Protein AF-A0A4C1VD56-F1 (afdb_monomer_lite)

Radius of gyration: 30.37 Å; chains: 1; bounding box: 31×78×82 Å

Secondary structure (DSSP, 8-state):
--------------PPPPPP---GGGSPPTT-----------------------SSSTTHHHHHHHHHHHHHHHT-HHHHHHHHHHHH--SHHHHHHHHHHTHHHHHHHHHHHHHTTTT-

Foldseek 3Di:
DDDDDPPDPPPPPDDDDPPDDDDCPPPPDPPDDPDDDDDDDDDDDDDDDDDDDDDDCVPVVVVVVLVVVLVCLCPDPVVVVLVVQVVPDPDPVSNVVSCVVCVVSVVVNVVSVVVVVVVD

Structure (mmCIF, N/CA/C/O backbone):
data_AF-A0A4C1VD56-F1
#
_entry.id   AF-A0A4C1VD56-F1
#
loop_
_atom_site.group_PDB
_atom_site.id
_atom_site.type_symbol
_atom_site.label_atom_id
_atom_site.label_alt_id
_atom_site.label_comp_id
_atom_site.label_asym_id
_atom_site.label_entity_id
_atom_site.label_seq_id
_atom_site.pdbx_PDB_ins_code
_atom_site.Cartn_x
_atom_site.Cartn_y
_atom_site.Cartn_z
_atom_site.occupancy
_atom_site.B_iso_or_equiv
_atom_site.auth_seq_id
_atom_site.auth_comp_id
_atom_site.auth_asym_id
_atom_site.auth_atom_id
_atom_site.pdbx_PDB_model_num
ATOM 1 N N . MET A 1 1 ? 9.511 70.070 -34.481 1.00 48.09 1 MET A N 1
ATOM 2 C CA . MET A 1 1 ? 8.346 69.185 -34.656 1.00 48.09 1 MET A CA 1
ATOM 3 C C . MET A 1 1 ? 8.121 68.501 -33.334 1.00 48.09 1 MET A C 1
ATOM 5 O O . MET A 1 1 ? 8.948 67.715 -32.886 1.00 48.09 1 MET A O 1
ATOM 9 N N . ASP A 1 2 ? 7.087 68.995 -32.683 1.00 46.94 2 ASP A N 1
ATOM 10 C CA . ASP A 1 2 ? 6.738 68.829 -31.288 1.00 46.94 2 ASP A CA 1
ATOM 11 C C . ASP A 1 2 ? 6.161 67.444 -30.988 1.00 46.94 2 ASP A C 1
ATOM 13 O O . ASP A 1 2 ? 5.795 66.680 -31.881 1.00 46.94 2 ASP A O 1
ATOM 17 N N . LYS A 1 3 ? 6.200 67.109 -29.701 1.00 59.31 3 LYS A N 1
ATOM 18 C CA . LYS A 1 3 ? 5.913 65.796 -29.131 1.00 59.31 3 LYS A CA 1
ATOM 19 C C . LYS A 1 3 ? 4.433 65.456 -29.190 1.00 59.31 3 LYS A C 1
ATOM 21 O O . LYS A 1 3 ? 3.654 66.310 -28.816 1.00 59.31 3 LYS A O 1
ATOM 26 N N . ASP A 1 4 ? 4.115 64.181 -29.420 1.00 49.41 4 ASP A N 1
ATOM 27 C CA . ASP A 1 4 ? 2.939 63.523 -28.835 1.00 49.41 4 ASP A CA 1
ATOM 28 C C . ASP A 1 4 ? 3.169 62.003 -28.734 1.00 49.41 4 ASP A C 1
ATOM 30 O O . ASP A 1 4 ? 3.025 61.241 -29.688 1.00 49.41 4 ASP A O 1
ATOM 34 N N . MET A 1 5 ? 3.586 61.564 -27.544 1.00 71.88 5 MET A N 1
ATOM 35 C CA . MET A 1 5 ? 3.537 60.168 -27.105 1.00 71.88 5 MET A CA 1
ATOM 36 C C . MET A 1 5 ? 2.145 59.917 -26.516 1.00 71.88 5 MET A C 1
ATOM 38 O O . MET A 1 5 ? 1.820 60.562 -25.515 1.00 71.88 5 MET A O 1
ATOM 42 N N . PRO A 1 6 ? 1.336 58.967 -27.014 1.00 57.50 6 PRO A N 1
ATOM 43 C CA . PRO A 1 6 ? 0.183 58.520 -26.254 1.00 57.50 6 PRO A CA 1
ATOM 44 C C . PRO A 1 6 ? 0.663 57.606 -25.122 1.00 57.50 6 PRO A C 1
ATOM 46 O O . PRO A 1 6 ? 0.867 56.403 -25.282 1.00 57.50 6 PRO A O 1
ATOM 49 N N . SER A 1 7 ? 0.844 58.208 -23.949 1.00 54.25 7 SER A N 1
ATOM 50 C CA . SER A 1 7 ? 0.854 57.494 -22.678 1.00 54.25 7 SER A CA 1
ATOM 51 C C . SER A 1 7 ? -0.555 56.942 -22.447 1.00 54.25 7 SER A C 1
ATOM 53 O O . SER A 1 7 ? -1.476 57.700 -22.153 1.00 54.25 7 SER A O 1
ATOM 55 N N . SER A 1 8 ? -0.750 55.632 -22.612 1.00 49.06 8 SER A N 1
ATOM 56 C CA . SER A 1 8 ? -1.960 54.961 -22.133 1.00 49.06 8 SER A CA 1
ATOM 57 C C . SER A 1 8 ? -1.589 54.075 -20.953 1.00 49.06 8 SER A C 1
ATOM 59 O O . SER A 1 8 ? -1.121 52.944 -21.088 1.00 49.06 8 SER A O 1
ATOM 61 N N . ALA A 1 9 ? -1.756 54.660 -19.770 1.00 50.81 9 ALA A N 1
ATOM 62 C CA . ALA A 1 9 ? -1.734 53.976 -18.497 1.00 50.81 9 ALA A CA 1
ATOM 63 C C . ALA A 1 9 ? -2.920 53.001 -18.436 1.00 50.81 9 ALA A C 1
ATOM 65 O O . ALA A 1 9 ? -4.030 53.367 -18.060 1.00 50.81 9 ALA A O 1
ATOM 66 N N . GLY A 1 10 ? -2.680 51.741 -18.799 1.00 42.25 10 GLY A N 1
ATOM 67 C CA . GLY A 1 10 ? -3.583 50.627 -18.516 1.00 42.25 10 GLY A CA 1
ATOM 68 C C . GLY A 1 10 ? -3.543 50.279 -17.030 1.00 42.25 10 GLY A C 1
ATOM 69 O O . GLY A 1 10 ? -2.991 49.250 -16.638 1.00 42.25 10 GLY A O 1
ATOM 70 N N . GLY A 1 11 ? -4.076 51.170 -16.195 1.00 46.81 11 GLY A N 1
ATOM 71 C CA . GLY A 1 11 ? -4.331 50.913 -14.785 1.00 46.81 11 GLY A CA 1
ATOM 72 C C . GLY A 1 11 ? -5.370 49.807 -14.667 1.00 46.81 11 GLY A C 1
ATOM 73 O O . GLY A 1 11 ? -6.566 50.058 -14.727 1.00 46.81 11 GLY A O 1
ATOM 74 N N . LYS A 1 12 ? -4.911 48.563 -14.532 1.00 54.53 12 LYS A N 1
ATOM 75 C CA . LYS A 1 12 ? -5.754 47.455 -14.086 1.00 54.53 12 LYS A CA 1
ATOM 76 C C . LYS A 1 12 ? -6.198 47.759 -12.662 1.00 54.53 12 LYS A C 1
ATOM 78 O O . LYS A 1 12 ? -5.442 47.598 -11.706 1.00 54.53 12 LYS A O 1
ATOM 83 N N . GLU A 1 13 ? -7.411 48.271 -12.562 1.00 56.97 13 GLU A N 1
ATOM 84 C CA . GLU A 1 13 ? -8.128 48.476 -11.320 1.00 56.97 13 GLU A CA 1
ATOM 85 C C . GLU A 1 13 ? -8.364 47.092 -10.704 1.00 56.97 13 GLU A C 1
ATOM 87 O O . GLU A 1 13 ? -9.231 46.322 -11.118 1.00 56.97 13 GLU A O 1
ATOM 92 N N . TYR A 1 14 ? -7.491 46.702 -9.778 1.00 58.44 14 TYR A N 1
ATOM 93 C CA . TYR A 1 14 ? -7.693 45.493 -8.999 1.00 58.44 14 TYR A CA 1
ATOM 94 C C . TYR A 1 14 ? -8.798 45.789 -7.989 1.00 58.44 14 TYR A C 1
ATOM 96 O O . TYR A 1 14 ? -8.579 46.512 -7.017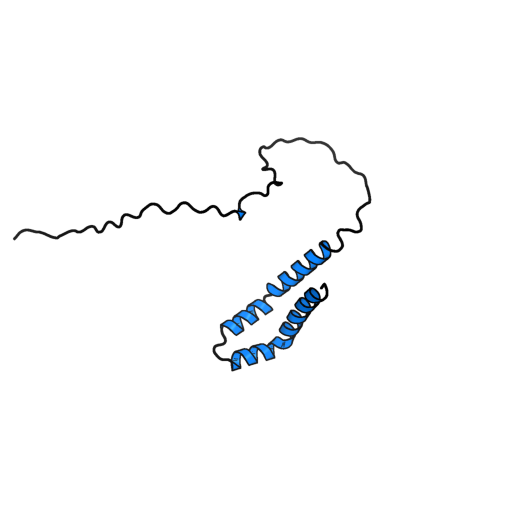 1.00 58.44 14 TYR A O 1
ATOM 104 N N . GLY A 1 15 ? -9.990 45.244 -8.226 1.00 67.31 15 GLY A N 1
ATOM 105 C CA . GLY A 1 15 ? -11.042 45.229 -7.215 1.00 67.31 15 GLY A CA 1
ATOM 106 C C . GLY A 1 15 ? -10.559 44.532 -5.932 1.00 67.31 15 GLY A C 1
ATOM 107 O O . GLY A 1 15 ? -9.668 43.675 -5.995 1.00 67.31 15 GLY A O 1
ATOM 108 N N . PRO A 1 16 ? -11.112 44.886 -4.758 1.00 71.56 16 PRO A N 1
ATOM 109 C CA . PRO A 1 16 ? -10.728 44.263 -3.500 1.00 71.56 16 PRO A CA 1
ATOM 110 C C . PRO A 1 16 ? -10.925 42.746 -3.568 1.00 71.56 16 PRO A C 1
ATOM 112 O O . PRO A 1 16 ? -11.900 42.249 -4.135 1.00 71.56 16 PRO A O 1
ATOM 115 N N . ALA A 1 17 ? -9.977 42.010 -2.983 1.00 64.69 17 ALA A N 1
ATOM 116 C CA . ALA A 1 17 ? -10.056 40.560 -2.894 1.00 64.69 17 ALA A CA 1
ATOM 117 C C . ALA A 1 17 ? -11.379 40.144 -2.219 1.00 64.69 17 ALA A C 1
ATOM 119 O O . ALA A 1 17 ? -11.768 40.770 -1.227 1.00 64.69 17 ALA A O 1
ATOM 120 N N . PRO A 1 18 ? -12.056 39.089 -2.710 1.00 69.56 18 PRO A N 1
ATOM 121 C CA . PRO A 1 18 ? -13.245 38.566 -2.056 1.00 69.56 18 PRO A CA 1
ATOM 122 C C . PRO A 1 18 ? -12.959 38.271 -0.577 1.00 69.56 18 PRO A C 1
ATOM 124 O O . PRO A 1 18 ? -11.866 37.782 -0.255 1.00 69.56 18 PRO A O 1
ATOM 127 N N . PRO A 1 19 ? -13.910 38.544 0.333 1.00 69.44 19 PRO A N 1
ATOM 128 C CA . PRO A 1 19 ? -13.744 38.204 1.735 1.00 69.44 19 PRO A CA 1
ATOM 129 C C . PRO A 1 19 ? -13.444 36.711 1.873 1.00 69.44 19 PRO A C 1
ATOM 131 O O . PRO A 1 19 ? -14.057 35.864 1.218 1.00 69.44 19 PRO A O 1
ATOM 134 N N . ARG A 1 20 ? -12.457 36.394 2.715 1.00 65.50 20 ARG A N 1
ATOM 135 C CA . ARG A 1 20 ? -12.072 35.011 2.997 1.00 65.50 20 ARG A CA 1
ATOM 136 C C . ARG A 1 20 ? -13.299 34.280 3.533 1.00 65.50 20 ARG A C 1
ATOM 138 O O . ARG A 1 20 ? -13.850 34.680 4.554 1.00 65.50 20 ARG A O 1
ATOM 145 N N . VAL A 1 21 ? -13.707 33.205 2.862 1.00 65.56 21 VAL A N 1
ATOM 146 C CA . VAL A 1 21 ? -14.676 32.263 3.426 1.00 65.56 21 VAL A CA 1
ATOM 147 C C . VAL A 1 21 ? -14.017 31.637 4.648 1.00 65.56 21 VAL A C 1
ATOM 149 O O . VAL A 1 21 ? -13.062 30.867 4.531 1.00 65.56 21 VAL A O 1
ATOM 152 N N . GLU A 1 22 ? -14.492 32.019 5.829 1.00 66.19 22 GLU A N 1
ATOM 153 C CA . GLU A 1 22 ? -14.106 31.378 7.076 1.00 66.19 22 GLU A CA 1
ATOM 154 C C . GLU A 1 22 ? -14.570 29.926 7.018 1.00 66.19 22 GLU A C 1
ATOM 156 O O . GLU A 1 22 ? -15.763 29.626 6.923 1.00 66.19 22 GLU A O 1
ATOM 161 N N . ASN A 1 23 ? -13.607 29.010 7.011 1.00 69.81 23 ASN A N 1
ATOM 162 C CA . ASN A 1 23 ? -13.922 27.598 7.005 1.00 69.81 23 ASN A CA 1
ATOM 163 C C . ASN A 1 23 ? -14.568 27.238 8.355 1.00 69.81 23 ASN A C 1
ATOM 165 O O . ASN A 1 23 ? -14.269 27.802 9.404 1.00 69.81 23 ASN A O 1
ATOM 169 N N . SER A 1 24 ? -15.510 26.306 8.353 1.00 67.31 24 SER A N 1
ATOM 170 C CA . SER A 1 24 ? -16.231 25.931 9.571 1.00 67.31 24 SER A CA 1
ATOM 171 C C . SER A 1 24 ? -15.375 25.152 10.577 1.00 67.31 24 SER A C 1
ATOM 173 O O . SER A 1 24 ? -15.849 24.899 11.681 1.00 67.31 24 SER A O 1
ATOM 175 N N . TRP A 1 25 ? -14.132 24.787 10.234 1.00 67.56 25 TRP A N 1
ATOM 176 C CA . TRP A 1 25 ? -13.247 23.992 11.092 1.00 67.56 25 TRP A CA 1
ATOM 177 C C . TRP A 1 25 ? -12.632 24.797 12.236 1.00 67.56 25 TRP A C 1
ATOM 179 O O . TRP A 1 25 ? -12.272 24.219 13.255 1.00 67.56 25 TRP A O 1
ATOM 189 N N . ASN A 1 26 ? -12.544 26.123 12.108 1.00 70.44 26 ASN A N 1
ATOM 190 C CA . ASN A 1 26 ? -12.094 26.998 13.194 1.00 70.44 26 ASN A CA 1
ATOM 191 C C . ASN A 1 26 ? -13.209 27.395 14.177 1.00 70.44 26 ASN A C 1
ATOM 193 O O . ASN A 1 26 ? -12.961 28.185 15.088 1.00 70.44 26 ASN A O 1
ATOM 197 N N . LYS A 1 27 ? -14.427 26.856 14.033 1.00 76.25 27 LYS A N 1
ATOM 198 C CA . LYS A 1 27 ? -15.498 27.067 15.012 1.00 76.25 27 LYS A CA 1
ATOM 199 C C . LYS A 1 27 ? -15.312 26.084 16.173 1.00 76.25 27 LYS A C 1
ATOM 201 O O . LYS A 1 27 ? -15.330 24.875 15.934 1.00 76.25 27 LYS A O 1
ATOM 206 N N . PRO A 1 28 ? -15.134 26.557 17.421 1.00 71.38 28 PRO A N 1
ATOM 207 C CA . PRO A 1 28 ? -15.112 25.657 18.563 1.00 71.38 28 PRO A CA 1
ATOM 208 C C . PRO A 1 28 ? -16.451 24.922 18.640 1.00 71.38 28 PRO A C 1
ATOM 210 O O . PRO A 1 28 ? -17.513 25.501 18.402 1.00 71.38 28 PRO A O 1
ATOM 213 N N . LEU A 1 29 ? -16.389 23.625 18.939 1.00 78.50 29 LEU A N 1
ATOM 214 C CA . LEU A 1 29 ? -17.581 22.797 19.083 1.00 78.50 29 LEU A CA 1
ATOM 215 C C . LEU A 1 29 ? -18.497 23.388 20.171 1.00 78.50 29 LEU A C 1
ATOM 217 O O . LEU A 1 29 ? -17.985 23.968 21.129 1.00 78.50 29 LEU A O 1
ATOM 221 N N . PRO A 1 30 ? -19.829 23.215 20.090 1.00 68.12 30 PRO A N 1
ATOM 222 C CA . PRO A 1 30 ? -20.783 23.867 20.999 1.00 68.12 30 PRO A CA 1
ATOM 223 C C . PRO A 1 30 ? -20.549 23.568 22.488 1.00 68.12 30 PRO A C 1
ATOM 225 O O . PRO A 1 30 ? -20.941 24.341 23.357 1.00 68.12 30 PRO A O 1
ATOM 228 N N . TRP A 1 31 ? -19.902 22.441 22.792 1.00 65.19 31 TRP A N 1
ATOM 229 C CA . TRP A 1 31 ? -19.544 22.017 24.147 1.00 65.19 31 TRP A CA 1
ATOM 230 C C . TRP A 1 31 ? -18.180 22.536 24.629 1.00 65.19 31 TRP A C 1
ATOM 232 O O . TRP A 1 31 ? -17.840 22.380 25.803 1.00 65.19 31 TRP A O 1
ATOM 242 N N . VAL A 1 32 ? -17.391 23.170 23.760 1.00 64.50 32 VAL A N 1
ATOM 243 C CA . VAL A 1 32 ? -16.132 23.826 24.121 1.00 64.50 32 VAL A CA 1
ATOM 244 C C . VAL A 1 32 ? -16.471 25.230 24.604 1.00 64.50 32 VAL A C 1
ATOM 246 O O . VAL A 1 32 ? -16.613 26.157 23.811 1.00 64.50 32 VAL A O 1
ATOM 249 N N . ARG A 1 33 ? -16.612 25.403 25.924 1.00 63.91 33 ARG A N 1
ATOM 250 C CA . ARG A 1 33 ? -16.725 26.746 26.509 1.00 63.91 33 ARG A CA 1
ATOM 251 C C . ARG A 1 33 ? -15.440 27.528 26.210 1.00 63.91 33 ARG A C 1
ATOM 253 O O . ARG A 1 33 ? -14.371 27.086 26.643 1.00 63.91 33 ARG A O 1
ATOM 260 N N . PRO A 1 34 ? -15.508 28.689 25.539 1.00 59.66 34 PRO A N 1
ATOM 261 C CA . PRO A 1 34 ? -14.355 29.567 25.420 1.00 59.66 34 PRO A CA 1
ATOM 262 C C . PRO A 1 34 ? -13.957 30.035 26.823 1.00 59.66 34 PRO A C 1
ATOM 264 O O . PRO A 1 34 ? -14.751 30.664 27.526 1.00 59.66 34 PRO A O 1
ATOM 267 N N . ARG A 1 35 ? -12.742 29.697 27.270 1.00 50.59 35 ARG A N 1
ATOM 268 C CA . ARG A 1 35 ? -12.218 30.214 28.538 1.00 50.59 35 ARG A CA 1
ATOM 269 C C . ARG A 1 35 ? -11.883 31.692 28.375 1.00 50.59 35 ARG A C 1
ATOM 271 O O . ARG A 1 35 ? -10.808 32.043 27.901 1.00 50.59 35 ARG A O 1
ATOM 278 N N . HIS A 1 36 ? -12.796 32.547 28.814 1.00 52.56 36 HIS A N 1
ATOM 279 C CA . HIS A 1 36 ? -12.467 33.914 29.188 1.00 52.56 36 HIS A CA 1
ATOM 280 C C . HIS A 1 36 ? -11.969 33.929 30.637 1.00 52.56 36 HIS A C 1
ATOM 282 O O . HIS A 1 36 ? -12.601 33.342 31.507 1.00 52.56 36 HIS A O 1
ATOM 288 N N . GLY A 1 37 ? -10.863 34.631 30.886 1.00 39.34 37 GLY A N 1
ATOM 289 C CA . GLY A 1 37 ? -10.573 35.198 32.205 1.00 39.34 37 GLY A CA 1
ATOM 290 C C . GLY A 1 37 ? -9.878 34.286 33.220 1.00 39.34 37 GLY A C 1
ATOM 291 O O . GLY A 1 37 ? -10.488 33.476 33.900 1.00 39.34 37 GLY A O 1
ATOM 292 N N . LYS A 1 38 ? -8.569 34.495 33.333 1.00 49.00 38 LYS A N 1
ATOM 293 C CA . LYS A 1 38 ? -7.712 34.402 34.527 1.00 49.00 38 LYS A CA 1
ATO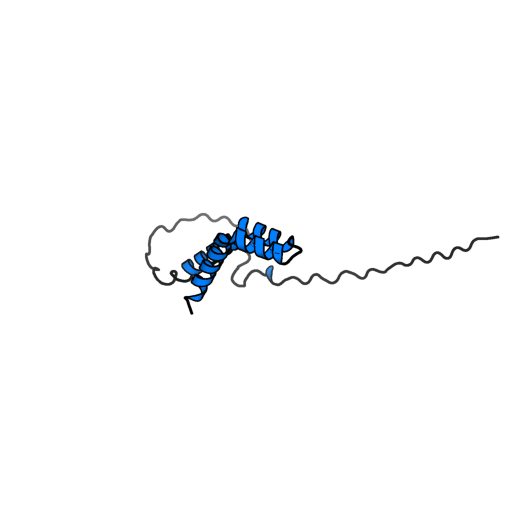M 294 C C . LYS A 1 38 ? -8.447 34.632 35.862 1.00 49.00 38 LYS A C 1
ATOM 296 O O . LYS A 1 38 ? -8.892 35.746 36.089 1.00 49.00 38 LYS A O 1
ATOM 301 N N . GLU A 1 39 ? -8.428 33.632 36.751 1.00 39.41 39 GLU A N 1
ATOM 302 C CA . GLU A 1 39 ? -8.536 33.794 38.211 1.00 39.41 39 GLU A CA 1
ATOM 303 C C . GLU A 1 39 ? -7.971 32.563 38.955 1.00 39.41 39 GLU A C 1
ATOM 305 O O . GLU A 1 39 ? -8.313 31.412 38.682 1.00 39.41 39 GLU A O 1
ATOM 310 N N . THR A 1 40 ? -7.040 32.830 39.869 1.00 42.97 40 THR A N 1
ATOM 311 C CA . THR A 1 40 ? -6.401 31.910 40.819 1.00 42.97 40 THR A CA 1
ATOM 312 C C . THR A 1 40 ? -7.352 31.565 41.965 1.00 42.97 40 THR A C 1
ATOM 314 O O . THR A 1 40 ? -7.680 32.445 42.755 1.00 42.97 40 THR A O 1
ATOM 317 N N . VAL A 1 41 ? -7.714 30.286 42.126 1.00 39.66 41 VAL A N 1
ATOM 318 C CA . VAL A 1 41 ? -8.305 29.748 43.365 1.00 39.66 41 VAL A CA 1
ATOM 319 C C . VAL A 1 41 ? -7.666 28.400 43.696 1.00 39.66 41 VAL A C 1
ATOM 321 O O . VAL A 1 41 ? -7.865 27.397 43.013 1.00 39.66 41 VAL A O 1
ATOM 324 N N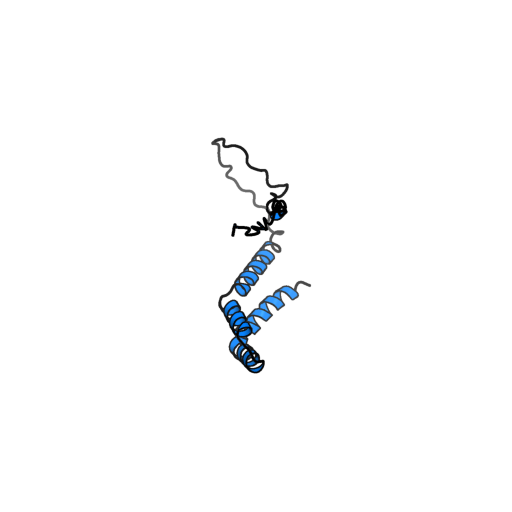 . THR A 1 42 ? -6.893 28.395 44.777 1.00 47.00 42 THR A N 1
ATOM 325 C CA . THR A 1 42 ? -6.448 27.208 45.509 1.00 47.00 42 THR A CA 1
ATOM 326 C C . THR A 1 42 ? -7.636 26.605 46.260 1.00 47.00 42 THR A C 1
ATOM 328 O O . THR A 1 42 ? -8.197 27.294 47.109 1.00 47.00 42 THR A O 1
ATOM 331 N N . LYS A 1 43 ? -7.978 25.329 46.017 1.00 45.03 43 LYS A N 1
ATOM 332 C CA . LYS A 1 43 ? -8.418 24.385 47.067 1.00 45.03 43 LYS A CA 1
ATOM 333 C C . LYS A 1 43 ? -8.602 22.946 46.555 1.00 45.03 43 LYS A C 1
ATOM 335 O O . LYS A 1 43 ? -9.486 22.675 45.756 1.00 45.03 43 LYS A O 1
ATOM 340 N N . GLU A 1 44 ? -7.776 22.072 47.133 1.00 40.16 44 GLU A N 1
ATOM 341 C CA . GLU A 1 44 ? -8.075 20.715 47.626 1.00 40.16 44 GLU A CA 1
ATOM 342 C C . GLU A 1 44 ? -8.477 19.613 46.624 1.00 40.16 44 GLU A C 1
ATOM 344 O O . GLU A 1 44 ? -9.463 19.674 45.898 1.00 40.16 44 GLU A O 1
ATOM 349 N N . SER A 1 45 ? -7.693 18.534 46.667 1.00 45.19 45 SER A N 1
ATOM 350 C CA . SER A 1 45 ? -7.879 17.281 45.935 1.00 45.19 45 SER A CA 1
ATOM 351 C C . SER A 1 45 ? -8.944 16.397 46.595 1.00 45.19 45 SER A C 1
ATOM 353 O O . SER A 1 45 ? -8.814 16.090 47.780 1.00 45.19 45 SER A O 1
ATOM 355 N N . PRO A 1 46 ? -9.923 15.858 45.849 1.00 43.12 46 PRO A N 1
ATOM 356 C CA . PRO A 1 46 ? -10.688 14.713 46.329 1.00 43.12 46 PRO A CA 1
ATOM 357 C C . PRO A 1 46 ? -9.965 13.398 45.997 1.00 43.12 46 PRO A C 1
ATOM 359 O O . PRO A 1 46 ? -10.083 12.850 44.902 1.00 43.12 46 PRO A O 1
ATOM 362 N N . LYS A 1 47 ? -9.229 12.847 46.971 1.00 45.41 47 LYS A N 1
ATOM 363 C CA . LYS A 1 47 ? -8.913 11.410 47.003 1.00 45.41 47 LYS A CA 1
ATOM 364 C C . LYS A 1 47 ? -10.108 10.665 47.595 1.00 45.41 47 LYS A C 1
ATOM 366 O O . LYS A 1 47 ? -10.341 10.787 48.798 1.00 45.41 47 LYS A O 1
ATOM 371 N N . LYS A 1 48 ? -10.785 9.847 46.783 1.00 46.12 48 LYS A N 1
ATOM 372 C CA . LYS A 1 48 ? -11.041 8.411 47.035 1.00 46.12 48 LYS A CA 1
ATOM 373 C C . LYS A 1 48 ? -12.074 7.835 46.057 1.00 46.12 48 LYS A C 1
ATOM 375 O O . LYS A 1 48 ? -13.228 8.237 46.042 1.00 46.12 48 LYS A O 1
ATOM 380 N N . SER A 1 49 ? -11.569 6.884 45.270 1.00 52.53 49 SER A N 1
ATOM 381 C CA . SER A 1 49 ? -12.183 5.627 44.827 1.00 52.53 49 SER A CA 1
ATOM 382 C C . SER A 1 49 ? -13.698 5.571 44.628 1.00 52.53 49 SER A C 1
ATOM 384 O O . SER A 1 49 ? -14.457 5.504 45.591 1.00 52.53 49 SER A O 1
ATOM 386 N N . LEU A 1 50 ? -14.090 5.347 43.377 1.00 45.69 50 LEU A N 1
ATOM 387 C CA . LEU A 1 50 ? -15.194 4.459 43.035 1.00 45.69 50 LEU A CA 1
ATOM 388 C C . LEU A 1 50 ? -14.789 3.714 41.759 1.00 45.69 50 LEU A C 1
ATOM 390 O O . LEU A 1 50 ? -14.766 4.282 40.669 1.00 45.69 50 LEU A O 1
ATOM 394 N N . HIS A 1 51 ? -14.414 2.441 41.926 1.00 53.25 51 HIS A N 1
ATOM 395 C CA . HIS A 1 51 ? -14.588 1.440 40.876 1.00 53.25 51 HIS A CA 1
ATOM 396 C C . HIS A 1 51 ? -15.994 1.615 40.307 1.00 53.25 51 HIS A C 1
ATOM 398 O O . HIS A 1 51 ? -16.914 1.773 41.105 1.00 53.25 51 HIS A O 1
ATOM 404 N N . ASN A 1 52 ? -16.115 1.645 38.976 1.00 49.97 52 ASN A N 1
ATOM 405 C CA . ASN A 1 52 ? -17.259 1.207 38.163 1.00 49.97 52 ASN A CA 1
ATOM 406 C C . ASN A 1 52 ? -17.185 1.887 36.789 1.00 49.97 52 ASN A C 1
ATOM 408 O O . ASN A 1 52 ? -17.812 2.928 36.606 1.00 49.97 52 ASN A O 1
ATOM 412 N N . LYS A 1 53 ? -16.452 1.303 35.827 1.00 45.88 53 LYS A N 1
ATOM 413 C CA . LYS A 1 53 ? -16.910 1.212 34.425 1.00 45.88 53 LYS A CA 1
ATOM 414 C C . LYS A 1 53 ? -16.004 0.307 33.584 1.00 45.88 53 LYS A C 1
ATOM 416 O O . LYS A 1 53 ? -15.428 0.741 32.593 1.00 45.88 53 LYS A O 1
ATOM 421 N N . GLU A 1 54 ? -15.879 -0.958 33.962 1.00 54.75 54 GLU A N 1
ATOM 422 C CA . GLU A 1 54 ? -15.603 -1.955 32.928 1.00 54.75 54 GLU A CA 1
ATOM 423 C C . GLU A 1 54 ? -16.872 -2.130 32.082 1.00 54.75 54 GLU A C 1
ATOM 425 O O . GLU A 1 54 ? -17.985 -2.115 32.608 1.00 54.75 54 GLU A O 1
ATOM 430 N N . SER A 1 55 ? -16.677 -2.305 30.774 1.00 52.00 55 SER A N 1
ATOM 431 C CA . SER A 1 55 ? -17.666 -2.852 29.833 1.00 52.00 55 SER A CA 1
ATOM 432 C C . SER A 1 55 ? -18.619 -1.896 29.092 1.00 52.00 55 SER A C 1
ATOM 434 O O . SER A 1 55 ? -19.776 -2.218 28.854 1.00 52.00 55 SER A O 1
ATOM 436 N N . VAL A 1 56 ? -18.123 -0.737 28.636 1.00 50.12 56 VAL A N 1
ATOM 437 C CA . VAL A 1 56 ? -18.594 -0.138 27.351 1.00 50.12 56 VAL A CA 1
ATOM 438 C C . VAL A 1 56 ? -17.453 0.535 26.560 1.00 50.12 56 VAL A C 1
ATOM 440 O O . VAL A 1 56 ? -17.635 0.986 25.436 1.00 50.12 56 VAL A O 1
ATOM 443 N N . THR A 1 57 ? -16.244 0.613 27.122 1.00 52.94 57 THR A N 1
ATOM 444 C CA . THR A 1 57 ? -15.058 1.170 26.449 1.00 52.94 57 THR A CA 1
ATOM 445 C C . THR A 1 57 ? -14.294 0.140 25.613 1.00 52.94 57 THR A C 1
ATOM 447 O O . THR A 1 57 ? -13.390 0.539 24.889 1.00 52.94 57 THR A O 1
ATOM 450 N N . SER A 1 58 ? -14.675 -1.143 25.687 1.00 60.78 58 SER A N 1
ATOM 451 C CA . SER A 1 58 ? -14.001 -2.282 25.033 1.00 60.78 58 SER A CA 1
ATOM 452 C C . SER A 1 58 ? -14.399 -2.492 23.561 1.00 60.78 58 SER A C 1
ATOM 454 O O . SER A 1 58 ? -14.265 -3.574 23.001 1.00 60.78 58 SER A O 1
ATOM 456 N N . THR A 1 59 ? -14.909 -1.456 22.904 1.00 76.69 59 THR A N 1
ATOM 457 C CA . THR A 1 59 ? -15.028 -1.466 21.436 1.00 76.69 59 THR A CA 1
ATOM 458 C C . THR A 1 59 ? -14.421 -0.198 20.869 1.00 76.69 59 THR A C 1
ATOM 460 O O . THR A 1 59 ? -13.587 -0.248 19.975 1.00 76.69 59 THR A O 1
ATOM 463 N N . LEU A 1 60 ? -14.741 0.954 21.469 1.00 87.19 60 LEU A N 1
ATOM 464 C CA . LEU A 1 60 ? -14.175 2.231 21.046 1.00 87.19 60 LEU A CA 1
ATOM 465 C C . LEU A 1 60 ? -12.654 2.310 21.270 1.00 87.19 60 LEU A C 1
ATOM 467 O O . LEU A 1 60 ? -11.957 2.902 20.452 1.00 87.19 60 LEU A O 1
ATOM 471 N N . GLY A 1 61 ? -12.123 1.753 22.365 1.00 89.50 61 GLY A N 1
ATOM 472 C CA . GLY A 1 61 ? -10.677 1.755 22.620 1.00 89.50 61 GLY A CA 1
ATOM 473 C C . GLY A 1 61 ? -9.906 0.922 21.593 1.00 89.50 61 GLY A C 1
ATOM 474 O O . GLY A 1 61 ? -8.852 1.334 21.107 1.00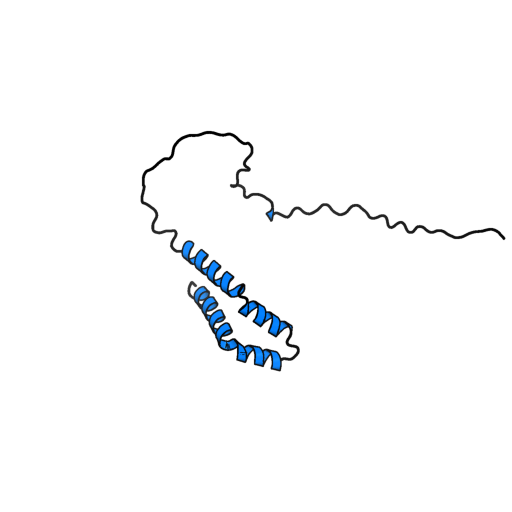 89.50 61 GLY A O 1
ATOM 475 N N . GLU A 1 62 ? -10.473 -0.217 21.221 1.00 87.38 62 GLU A N 1
ATOM 476 C CA . GLU A 1 62 ? -9.987 -1.169 20.231 1.00 87.38 62 GLU A CA 1
ATOM 477 C C . GLU A 1 62 ? -10.065 -0.570 18.827 1.00 87.38 62 GLU A C 1
ATOM 479 O O . GLU A 1 62 ? -9.094 -0.653 18.075 1.00 87.38 62 GLU A O 1
ATOM 484 N N . ASP A 1 63 ? -11.158 0.121 18.502 1.00 91.06 63 ASP A N 1
ATOM 485 C CA . ASP A 1 63 ? -11.317 0.855 17.246 1.00 91.06 63 ASP A CA 1
ATOM 486 C C . ASP A 1 63 ? -10.304 2.001 17.140 1.00 91.06 63 ASP A C 1
ATOM 488 O O . ASP A 1 63 ? -9.642 2.152 16.112 1.00 91.06 63 ASP A O 1
ATOM 492 N N . ILE A 1 64 ? -10.114 2.785 18.209 1.00 92.56 64 ILE A N 1
ATOM 493 C CA . ILE A 1 64 ? -9.105 3.857 18.257 1.00 92.56 64 ILE A CA 1
ATOM 494 C C . ILE A 1 64 ? -7.704 3.275 18.052 1.00 92.56 64 ILE A C 1
ATOM 496 O O . ILE A 1 64 ? -6.924 3.813 17.263 1.00 92.56 64 ILE A O 1
ATOM 500 N N . SER A 1 65 ? -7.387 2.172 18.731 1.00 89.25 65 SER A N 1
ATOM 501 C CA . SER A 1 65 ? -6.112 1.471 18.569 1.00 89.25 65 SER A CA 1
ATOM 502 C C . SER A 1 65 ? -5.930 0.975 17.130 1.00 89.25 65 SER A C 1
ATOM 504 O O . SER A 1 65 ? -4.898 1.233 16.512 1.00 89.25 65 SER A O 1
ATOM 506 N N . THR A 1 66 ? -6.968 0.377 16.543 1.00 88.50 66 THR A N 1
ATOM 507 C CA . THR A 1 66 ? -6.979 -0.116 15.159 1.00 88.50 66 THR A CA 1
ATOM 508 C C . THR A 1 66 ? -6.762 1.014 14.153 1.00 88.50 66 THR A C 1
ATOM 510 O O . THR A 1 66 ? -5.901 0.907 13.278 1.00 88.50 66 THR A O 1
ATOM 513 N N . ILE A 1 67 ? -7.472 2.138 14.303 1.00 90.69 67 ILE A N 1
ATOM 514 C CA . ILE A 1 67 ? -7.290 3.336 13.472 1.00 90.69 67 ILE A CA 1
ATOM 515 C C . ILE A 1 67 ? -5.847 3.840 13.588 1.00 90.69 67 ILE A C 1
ATOM 517 O O . ILE A 1 67 ? -5.208 4.124 12.574 1.00 90.69 67 ILE A O 1
ATOM 521 N N . MET A 1 68 ? -5.302 3.913 14.805 1.00 91.25 68 MET A N 1
ATOM 522 C CA . MET A 1 68 ? -3.919 4.336 15.030 1.00 91.25 68 MET A CA 1
ATOM 523 C C . MET A 1 68 ? -2.910 3.397 14.361 1.00 91.25 68 MET A C 1
ATOM 525 O O . MET A 1 68 ? -1.988 3.885 13.704 1.00 91.25 68 MET A O 1
ATOM 529 N N . SER A 1 69 ? -3.096 2.079 14.464 1.00 88.56 69 SER A N 1
ATOM 530 C CA . SER A 1 69 ? -2.249 1.083 13.800 1.00 88.56 69 SER A CA 1
ATOM 531 C C . SER A 1 69 ? -2.301 1.203 12.274 1.00 88.56 69 SER A C 1
ATOM 533 O O . SER A 1 69 ? -1.249 1.209 11.635 1.00 88.56 69 SER A O 1
ATOM 535 N N . ILE A 1 70 ? -3.485 1.392 11.679 1.00 87.38 70 ILE A N 1
ATOM 536 C CA . ILE A 1 70 ? -3.627 1.614 10.228 1.00 87.38 70 ILE A CA 1
ATOM 537 C C . ILE A 1 70 ? -2.901 2.899 9.811 1.00 87.38 70 ILE A C 1
ATOM 539 O O . ILE A 1 70 ? -2.115 2.897 8.863 1.00 87.38 70 ILE A O 1
ATOM 543 N N . LEU A 1 71 ? -3.111 4.000 10.539 1.00 90.56 71 LEU A N 1
ATOM 544 C CA . LEU A 1 71 ? -2.481 5.284 10.230 1.00 90.56 71 LEU A CA 1
ATOM 545 C C . LEU A 1 71 ? -0.957 5.255 10.370 1.00 90.56 71 LEU A C 1
ATOM 547 O O . LEU A 1 71 ? -0.288 6.042 9.701 1.00 90.56 71 LEU A O 1
ATOM 551 N N . GLN A 1 72 ? -0.400 4.419 11.248 1.00 89.94 72 GLN A N 1
ATOM 552 C CA . GLN A 1 72 ? 1.049 4.228 11.345 1.00 89.94 72 GLN A CA 1
ATOM 553 C C . GLN A 1 72 ? 1.597 3.520 10.106 1.00 89.94 72 GLN A C 1
ATOM 555 O O . GLN A 1 72 ? 2.567 3.995 9.524 1.00 89.94 72 GLN A O 1
ATOM 560 N N . VAL A 1 73 ? 0.946 2.441 9.664 1.00 88.06 73 VAL A N 1
ATOM 561 C CA . VAL A 1 73 ? 1.362 1.691 8.470 1.00 88.06 73 VAL A CA 1
ATOM 562 C C . VAL A 1 73 ? 1.248 2.552 7.208 1.00 88.06 73 VAL A C 1
ATOM 564 O O . VAL A 1 73 ? 2.178 2.597 6.414 1.00 88.06 73 VAL A O 1
ATOM 567 N N . VAL A 1 74 ? 0.156 3.306 7.041 1.00 87.25 74 VAL A N 1
ATOM 568 C CA . VAL A 1 74 ? -0.028 4.203 5.880 1.00 87.25 74 VAL A CA 1
ATOM 569 C C . VAL A 1 74 ? 1.016 5.327 5.844 1.00 87.25 74 VAL A C 1
ATOM 571 O O . VAL A 1 74 ? 1.414 5.765 4.767 1.00 87.25 74 VAL A O 1
ATOM 574 N N . ARG A 1 75 ? 1.468 5.801 7.012 1.00 90.50 75 ARG A N 1
ATOM 575 C CA . ARG A 1 75 ? 2.500 6.844 7.136 1.00 90.50 75 ARG A CA 1
ATOM 576 C C . ARG A 1 75 ? 3.926 6.291 7.168 1.00 90.50 75 ARG A C 1
ATOM 578 O O . ARG A 1 75 ? 4.854 7.079 7.346 1.00 90.50 75 ARG A O 1
ATOM 585 N N . SER A 1 76 ? 4.115 4.980 7.031 1.00 92.75 76 SER A N 1
ATOM 586 C CA . SER A 1 76 ? 5.445 4.385 7.083 1.00 92.75 76 SER A CA 1
ATOM 587 C C . SER A 1 76 ? 6.283 4.831 5.882 1.00 92.75 76 SER A C 1
ATOM 589 O O . SER A 1 76 ? 5.769 5.054 4.777 1.00 92.75 76 SER A O 1
ATOM 591 N N . SER A 1 77 ? 7.589 4.989 6.097 1.00 93.94 77 SER A N 1
ATOM 592 C CA . SER A 1 77 ? 8.509 5.385 5.031 1.00 93.94 77 SER A CA 1
ATOM 593 C C . SER A 1 77 ? 8.543 4.349 3.914 1.00 93.94 77 SER A C 1
ATOM 595 O O . SER A 1 77 ? 8.617 4.729 2.751 1.00 93.94 77 SER A O 1
ATOM 597 N N . GLU A 1 78 ? 8.396 3.057 4.231 1.00 92.88 78 GLU A N 1
ATOM 598 C CA . GLU A 1 78 ? 8.401 2.004 3.214 1.00 92.88 78 GLU A CA 1
ATOM 599 C C . GLU A 1 78 ? 7.220 2.141 2.241 1.00 92.88 78 GLU A C 1
ATOM 601 O O . GLU A 1 78 ? 7.397 1.997 1.030 1.00 92.88 78 GLU A O 1
ATOM 606 N N . VAL A 1 79 ? 6.024 2.483 2.740 1.00 93.44 79 VAL A N 1
ATOM 607 C CA . VAL A 1 79 ? 4.837 2.715 1.898 1.00 93.44 79 VAL A CA 1
ATOM 608 C C . VAL A 1 79 ? 4.993 3.993 1.069 1.00 93.44 79 VAL A C 1
ATOM 610 O O . VAL A 1 79 ? 4.658 4.010 -0.120 1.00 93.44 79 VAL A O 1
ATOM 613 N N . ALA A 1 80 ? 5.545 5.056 1.661 1.00 94.75 80 ALA A N 1
ATOM 614 C CA . ALA A 1 80 ? 5.812 6.306 0.954 1.00 94.75 80 ALA A CA 1
ATOM 615 C C . ALA A 1 80 ? 6.838 6.126 -0.182 1.00 94.75 80 ALA A C 1
ATOM 617 O O . ALA A 1 80 ? 6.622 6.614 -1.300 1.00 94.75 80 ALA A O 1
ATOM 618 N N . ASP A 1 81 ? 7.915 5.384 0.076 1.00 95.38 81 ASP A N 1
ATOM 619 C CA . ASP A 1 81 ? 8.957 5.068 -0.899 1.00 95.38 81 ASP A CA 1
ATOM 620 C C . ASP A 1 81 ? 8.430 4.162 -2.009 1.00 95.38 81 ASP A C 1
ATOM 622 O O . ASP A 1 81 ? 8.700 4.406 -3.189 1.00 95.38 81 ASP A O 1
ATOM 626 N N . LEU A 1 82 ? 7.615 3.161 -1.666 1.00 95.06 82 LEU A N 1
ATOM 627 C CA . LEU A 1 82 ? 6.941 2.314 -2.645 1.00 95.06 82 LEU A CA 1
ATOM 628 C C . LEU A 1 82 ? 6.062 3.154 -3.585 1.00 95.06 82 LEU A C 1
ATOM 630 O O . LEU A 1 82 ? 6.188 3.061 -4.810 1.00 95.06 82 LEU A O 1
ATOM 634 N N . ALA A 1 83 ? 5.236 4.049 -3.037 1.00 95.25 83 ALA A N 1
ATOM 635 C CA . ALA A 1 83 ? 4.418 4.964 -3.831 1.00 95.25 83 ALA A CA 1
ATOM 636 C C . ALA A 1 83 ? 5.271 5.913 -4.694 1.00 95.25 83 ALA A C 1
ATOM 638 O O . ALA A 1 83 ? 4.903 6.245 -5.824 1.00 95.25 83 ALA A O 1
ATOM 639 N N . ALA A 1 84 ? 6.427 6.361 -4.196 1.00 96.94 84 ALA A N 1
ATOM 640 C CA . ALA A 1 84 ? 7.369 7.156 -4.978 1.00 96.94 84 ALA A CA 1
ATOM 641 C C . ALA A 1 84 ? 7.965 6.360 -6.151 1.00 96.94 84 ALA A C 1
ATOM 643 O O . ALA A 1 84 ? 8.049 6.898 -7.257 1.00 96.94 84 ALA A O 1
ATOM 644 N N . LYS A 1 85 ? 8.319 5.083 -5.954 1.00 96.25 85 LYS A N 1
ATOM 645 C CA . LYS A 1 85 ? 8.792 4.190 -7.027 1.00 96.25 85 LYS A CA 1
ATOM 646 C C . LYS A 1 85 ? 7.732 4.029 -8.122 1.00 96.25 85 LYS A C 1
ATOM 648 O O . LYS A 1 85 ? 8.049 4.228 -9.292 1.00 96.25 85 LYS A O 1
ATOM 653 N N . PHE A 1 86 ? 6.466 3.792 -7.763 1.00 96.56 86 PHE A N 1
ATOM 654 C CA . PHE A 1 86 ? 5.369 3.720 -8.744 1.00 96.56 86 PHE A CA 1
ATOM 655 C C . PHE A 1 86 ? 5.146 5.029 -9.503 1.00 96.56 86 PHE A C 1
ATOM 657 O O . PHE A 1 86 ? 4.943 5.001 -10.715 1.00 96.56 86 PHE A O 1
ATOM 664 N N . ARG A 1 87 ? 5.215 6.178 -8.815 1.00 97.25 87 ARG A N 1
ATOM 665 C CA . ARG A 1 87 ? 5.106 7.498 -9.461 1.00 97.25 87 ARG A CA 1
ATOM 666 C C . ARG A 1 87 ? 6.249 7.767 -10.442 1.00 97.25 87 ARG A C 1
ATOM 668 O O . ARG A 1 87 ? 6.031 8.432 -11.448 1.00 97.25 87 ARG A O 1
ATOM 675 N N . LYS A 1 88 ? 7.453 7.256 -10.163 1.00 97.06 88 LYS A N 1
ATOM 676 C CA . LYS A 1 88 ? 8.625 7.379 -11.047 1.00 97.06 88 LYS A CA 1
ATOM 677 C C . LYS A 1 88 ? 8.603 6.390 -12.219 1.00 97.06 88 LYS A C 1
ATOM 679 O O . LYS A 1 88 ? 9.205 6.677 -13.252 1.00 97.06 88 LYS A O 1
ATOM 684 N N . ALA A 1 89 ? 7.929 5.250 -12.075 1.00 97.81 89 ALA A N 1
ATOM 685 C CA . ALA A 1 89 ? 7.884 4.196 -13.083 1.00 97.81 89 ALA A CA 1
ATOM 686 C C . ALA A 1 89 ? 7.125 4.636 -14.347 1.00 97.81 89 ALA A C 1
ATOM 688 O O . ALA A 1 89 ? 5.909 4.870 -14.328 1.00 97.81 89 ALA A O 1
ATOM 689 N N . ARG A 1 90 ? 7.859 4.712 -15.463 1.00 96.25 90 ARG A N 1
ATOM 690 C CA . ARG A 1 90 ? 7.335 5.146 -16.767 1.00 96.25 90 ARG A CA 1
ATOM 691 C C . ARG A 1 90 ? 6.660 4.012 -17.530 1.00 96.25 90 ARG A C 1
ATOM 693 O O . ARG A 1 90 ? 5.700 4.269 -18.251 1.00 96.25 90 ARG A O 1
ATOM 700 N N . HIS A 1 91 ? 7.119 2.774 -17.346 1.00 97.81 91 HIS A N 1
ATOM 701 C CA . HIS A 1 91 ? 6.620 1.617 -18.083 1.00 97.81 91 HIS A CA 1
ATOM 702 C C . HIS A 1 91 ? 5.901 0.614 -17.178 1.00 97.81 91 HIS A C 1
ATOM 704 O O . HIS A 1 91 ? 6.169 0.510 -15.980 1.00 97.81 91 HIS A O 1
ATOM 710 N N . GLY A 1 92 ? 4.984 -0.159 -17.768 1.00 97.06 92 GLY A N 1
ATOM 711 C CA . GLY A 1 92 ? 4.243 -1.202 -17.051 1.00 97.06 92 GLY A CA 1
ATOM 712 C C . GLY A 1 92 ? 5.153 -2.299 -16.493 1.00 97.06 92 GLY A C 1
ATOM 713 O O . GLY A 1 92 ? 4.926 -2.771 -15.384 1.00 97.06 92 GLY A O 1
ATOM 714 N N . VAL A 1 93 ? 6.225 -2.641 -17.213 1.00 97.00 93 VAL A N 1
ATOM 715 C CA . VAL A 1 93 ? 7.209 -3.647 -16.780 1.00 97.00 93 VAL A CA 1
ATOM 716 C C . VAL A 1 93 ? 7.948 -3.201 -15.513 1.00 97.00 93 VAL A C 1
ATOM 718 O O . VAL A 1 93 ? 8.157 -4.012 -14.614 1.00 97.00 93 VAL A O 1
ATOM 721 N N . ASP A 1 94 ? 8.269 -1.909 -15.387 1.00 97.56 94 ASP A N 1
ATOM 722 C CA . ASP A 1 94 ? 8.900 -1.361 -14.178 1.00 97.56 94 ASP A CA 1
ATOM 723 C C . ASP A 1 94 ? 7.952 -1.450 -12.982 1.00 97.56 94 ASP A C 1
ATOM 725 O O . ASP A 1 94 ? 8.347 -1.851 -11.891 1.00 97.56 94 ASP A O 1
ATOM 729 N N . ARG A 1 95 ? 6.670 -1.126 -13.198 1.00 96.94 95 ARG A N 1
ATOM 730 C CA . ARG A 1 95 ? 5.631 -1.253 -12.166 1.00 96.94 95 ARG A CA 1
ATOM 731 C C . ARG A 1 95 ? 5.467 -2.703 -11.728 1.00 96.94 95 ARG A C 1
ATOM 733 O O . ARG A 1 95 ? 5.382 -2.954 -10.533 1.00 96.94 95 ARG A O 1
ATOM 740 N N . LEU A 1 96 ? 5.473 -3.646 -12.670 1.00 97.25 96 LEU A N 1
ATOM 741 C CA . LEU A 1 96 ? 5.393 -5.072 -12.364 1.00 97.25 96 LEU A CA 1
ATOM 742 C C . LEU A 1 96 ? 6.594 -5.530 -11.532 1.00 97.25 96 LEU A C 1
ATOM 744 O O . LEU A 1 96 ? 6.415 -6.210 -10.526 1.00 97.25 96 LEU A O 1
ATOM 748 N N . ARG A 1 97 ? 7.806 -5.105 -11.899 1.00 96.94 97 ARG A N 1
ATOM 749 C CA . ARG A 1 97 ? 9.010 -5.390 -11.114 1.00 96.94 97 ARG A CA 1
ATOM 750 C C . ARG A 1 97 ? 8.901 -4.841 -9.692 1.00 96.94 97 ARG A C 1
ATOM 752 O O . ARG A 1 97 ? 9.162 -5.570 -8.744 1.00 96.94 97 ARG A O 1
ATOM 759 N N . ILE A 1 98 ? 8.449 -3.595 -9.540 1.00 97.31 98 ILE A N 1
ATOM 760 C CA . ILE A 1 98 ? 8.248 -2.971 -8.226 1.00 97.31 98 ILE A CA 1
ATOM 761 C C . ILE A 1 98 ? 7.251 -3.778 -7.377 1.00 97.31 98 ILE A C 1
ATOM 763 O O . ILE A 1 98 ? 7.493 -3.960 -6.187 1.00 97.31 98 ILE A O 1
ATOM 767 N N . ILE A 1 99 ? 6.166 -4.301 -7.960 1.00 95.88 99 ILE A N 1
ATOM 768 C CA . ILE A 1 99 ? 5.218 -5.177 -7.245 1.00 95.88 99 ILE A CA 1
ATOM 769 C C . ILE A 1 99 ? 5.922 -6.444 -6.750 1.00 95.88 99 ILE A C 1
ATOM 771 O O . ILE A 1 99 ? 5.799 -6.799 -5.581 1.00 95.88 99 ILE A O 1
ATOM 775 N N . LEU A 1 100 ? 6.675 -7.110 -7.629 1.00 95.62 100 LEU A N 1
ATOM 776 C CA . LEU A 1 100 ? 7.358 -8.364 -7.307 1.00 95.62 100 LEU A CA 1
ATOM 777 C C . LEU A 1 100 ? 8.422 -8.186 -6.214 1.00 95.62 100 LEU A C 1
ATOM 779 O O . LEU A 1 100 ? 8.522 -9.015 -5.317 1.00 95.62 100 LEU A O 1
ATOM 783 N N . GLU A 1 101 ? 9.173 -7.087 -6.247 1.00 95.19 101 GLU A 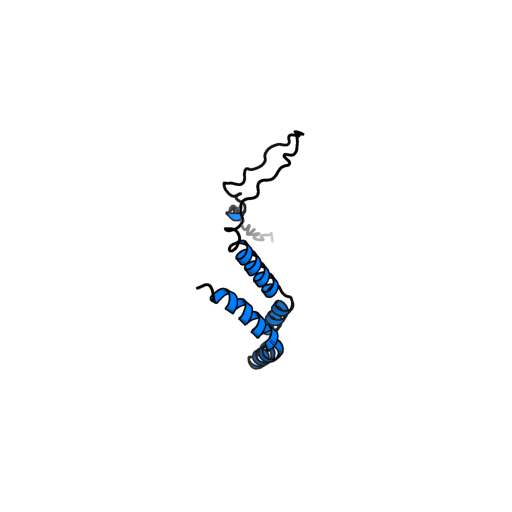N 1
ATOM 784 C CA . GLU A 1 101 ? 10.213 -6.789 -5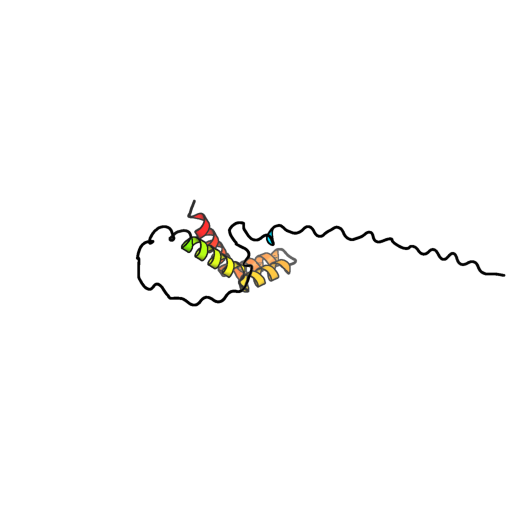.254 1.00 95.19 101 GLU A CA 1
ATOM 785 C C . GLU A 1 101 ? 9.654 -6.406 -3.874 1.00 95.19 101 GLU A C 1
ATOM 787 O O . GLU A 1 101 ? 10.379 -6.471 -2.887 1.00 95.19 101 GLU A O 1
ATOM 792 N N . ASN A 1 102 ? 8.386 -5.989 -3.782 1.00 95.25 102 ASN A N 1
ATOM 793 C CA . ASN A 1 102 ? 7.783 -5.482 -2.541 1.00 95.25 102 ASN A CA 1
ATOM 794 C C . ASN A 1 102 ? 6.595 -6.344 -2.067 1.00 95.25 102 ASN A C 1
ATOM 796 O O . ASN A 1 102 ? 5.732 -5.853 -1.337 1.00 95.25 102 ASN A O 1
ATOM 800 N N . GLN A 1 103 ? 6.545 -7.625 -2.458 1.00 93.75 103 GLN A N 1
ATOM 801 C CA . GLN A 1 103 ? 5.431 -8.532 -2.143 1.00 93.75 103 GLN A CA 1
ATOM 802 C C . GLN A 1 103 ? 5.128 -8.644 -0.647 1.00 93.75 103 GLN A C 1
ATOM 804 O O . GLN A 1 103 ? 3.966 -8.612 -0.259 1.00 93.75 103 GLN A O 1
ATOM 809 N N . GLU A 1 104 ? 6.146 -8.740 0.207 1.00 90.62 104 GLU A N 1
ATOM 810 C CA . GLU A 1 104 ? 5.940 -8.878 1.653 1.00 90.62 104 GLU A CA 1
ATOM 811 C C . GLU A 1 104 ? 5.197 -7.670 2.243 1.00 90.62 104 GLU A C 1
ATOM 813 O O . GLU A 1 104 ? 4.251 -7.823 3.019 1.00 90.62 104 GLU A O 1
ATOM 818 N N . LEU A 1 105 ? 5.574 -6.461 1.814 1.00 90.25 105 LEU A N 1
ATOM 819 C CA . LEU A 1 105 ? 4.926 -5.228 2.246 1.00 90.25 105 LEU A CA 1
ATOM 820 C C . LEU A 1 105 ? 3.479 -5.152 1.740 1.00 90.25 105 LEU A C 1
ATOM 822 O O . LEU A 1 105 ? 2.593 -4.737 2.485 1.00 90.25 105 LEU A O 1
ATOM 826 N N . ILE A 1 106 ? 3.228 -5.590 0.504 1.00 90.06 106 ILE A N 1
ATOM 827 C CA . ILE A 1 106 ? 1.881 -5.645 -0.082 1.00 90.06 106 ILE A CA 1
ATOM 828 C C . ILE A 1 106 ? 0.998 -6.633 0.693 1.00 90.06 106 ILE A C 1
ATOM 830 O O . ILE A 1 106 ? -0.081 -6.257 1.145 1.00 90.06 106 ILE A O 1
ATOM 834 N N . ASN A 1 107 ? 1.486 -7.846 0.956 1.00 89.56 107 ASN A N 1
ATOM 835 C CA . ASN A 1 107 ? 0.758 -8.859 1.726 1.00 89.56 107 ASN A CA 1
ATOM 836 C C . ASN A 1 107 ? 0.440 -8.366 3.143 1.00 89.56 107 ASN A C 1
ATOM 838 O O . ASN A 1 107 ? -0.660 -8.556 3.665 1.00 89.56 107 ASN A O 1
ATOM 842 N N . LYS A 1 108 ? 1.397 -7.685 3.780 1.00 87.50 108 LYS A N 1
ATOM 843 C CA . LYS A 1 108 ? 1.201 -7.075 5.095 1.00 87.50 108 LYS A CA 1
ATOM 844 C C . LYS A 1 108 ? 0.082 -6.028 5.067 1.00 87.50 108 LYS A C 1
ATOM 846 O O . LYS A 1 108 ? -0.776 -6.044 5.947 1.00 87.50 108 LYS A O 1
ATOM 851 N N . LEU A 1 109 ? 0.053 -5.158 4.057 1.00 85.81 109 LEU A N 1
ATOM 852 C CA . LEU A 1 109 ? -1.008 -4.159 3.879 1.00 85.81 109 LEU A CA 1
ATOM 853 C C . LEU A 1 109 ? -2.389 -4.797 3.676 1.00 85.81 109 LEU A C 1
ATOM 855 O O . LEU A 1 109 ? -3.375 -4.326 4.245 1.00 85.81 109 LEU A O 1
ATOM 859 N N . GLU A 1 110 ? -2.467 -5.884 2.911 1.00 83.88 110 GLU A N 1
ATOM 860 C CA . GLU A 1 110 ? -3.720 -6.606 2.674 1.00 83.88 110 GLU A CA 1
ATOM 861 C C . GLU A 1 110 ? -4.291 -7.225 3.957 1.00 83.88 110 GLU A C 1
ATOM 863 O O . GLU A 1 110 ? -5.500 -7.146 4.192 1.00 83.88 110 GLU A O 1
ATOM 868 N N . ASN A 1 111 ? -3.430 -7.752 4.831 1.00 82.44 111 ASN A N 1
ATOM 869 C CA . ASN A 1 111 ? -3.836 -8.340 6.109 1.00 82.44 111 ASN A CA 1
ATOM 870 C C . ASN A 1 111 ? -4.459 -7.313 7.071 1.00 82.44 111 ASN A C 1
ATOM 872 O O . ASN A 1 111 ? -5.484 -7.596 7.697 1.00 82.44 111 ASN A O 1
ATOM 876 N N . TYR A 1 112 ? -3.913 -6.094 7.146 1.00 74.44 112 TYR A N 1
ATOM 877 C CA . TYR A 1 112 ? -4.514 -5.025 7.960 1.00 74.44 112 TYR A CA 1
ATOM 878 C C . TYR A 1 112 ? -5.894 -4.599 7.440 1.00 74.44 112 TYR A C 1
ATOM 880 O O . TYR A 1 112 ? -6.783 -4.278 8.227 1.00 74.44 112 TYR A O 1
ATOM 888 N N . ASN A 1 113 ? -6.102 -4.658 6.124 1.00 65.81 113 ASN A N 1
ATOM 889 C CA . ASN A 1 113 ? -7.384 -4.341 5.493 1.00 65.81 113 ASN A CA 1
ATOM 890 C C . ASN A 1 113 ? -8.398 -5.506 5.572 1.00 65.81 113 ASN A C 1
ATOM 892 O O . ASN A 1 113 ? -9.606 -5.305 5.438 1.00 65.81 113 ASN A O 1
ATOM 896 N N . GLY A 1 114 ? -7.921 -6.742 5.752 1.00 58.66 114 GLY A N 1
ATOM 897 C CA . GLY A 1 114 ? -8.739 -7.934 6.000 1.00 58.66 114 GLY A CA 1
ATOM 898 C C . GLY A 1 114 ? -9.334 -7.961 7.409 1.00 58.66 114 GLY A C 1
ATOM 899 O O . GLY A 1 114 ? -10.522 -8.236 7.555 1.00 58.66 114 GLY A O 1
ATOM 900 N N . SER A 1 115 ? -8.550 -7.577 8.423 1.00 53.34 115 SER A N 1
ATOM 901 C CA . SER A 1 115 ? -9.017 -7.468 9.816 1.00 53.34 115 SER A CA 1
ATOM 902 C C . SER A 1 115 ? -10.193 -6.487 9.965 1.00 53.34 115 SER A C 1
ATOM 904 O O . SER A 1 115 ? -11.190 -6.795 10.610 1.00 53.34 115 SER A O 1
ATOM 906 N N . ALA A 1 116 ? -10.156 -5.353 9.254 1.00 52.78 116 ALA A N 1
ATOM 907 C CA . ALA A 1 116 ? -11.238 -4.362 9.255 1.00 52.78 116 ALA A CA 1
ATOM 908 C C . ALA A 1 116 ? -12.543 -4.836 8.574 1.00 52.78 116 ALA A C 1
ATOM 910 O O . ALA A 1 116 ? -13.593 -4.224 8.761 1.00 52.78 116 ALA A O 1
ATOM 911 N N . ARG A 1 117 ? -12.498 -5.907 7.767 1.00 54.38 117 ARG A N 1
ATOM 912 C CA . ARG A 1 117 ? -13.662 -6.441 7.033 1.00 54.38 117 ARG A CA 1
ATOM 913 C C . ARG A 1 117 ? -14.370 -7.596 7.744 1.00 54.38 117 ARG A C 1
ATOM 915 O O . ARG A 1 117 ? -15.494 -7.903 7.365 1.00 54.38 117 ARG A O 1
ATOM 922 N N . ALA A 1 118 ? -13.756 -8.202 8.760 1.00 49.81 118 ALA A N 1
ATOM 923 C CA . ALA A 1 118 ? -14.339 -9.310 9.524 1.00 49.81 118 ALA A CA 1
ATOM 924 C C . ALA A 1 118 ? -15.397 -8.870 10.562 1.00 49.81 118 ALA A C 1
ATOM 926 O O . ALA A 1 118 ? -16.043 -9.719 11.166 1.00 49.81 118 ALA A O 1
ATOM 927 N N . CYS A 1 119 ? -15.606 -7.562 10.748 1.00 48.16 119 CYS A N 1
ATOM 928 C CA . CYS A 1 119 ? -16.608 -6.996 11.660 1.00 48.16 119 CYS A CA 1
ATOM 929 C C . CYS A 1 119 ? -17.942 -6.643 10.970 1.00 48.16 119 CYS A C 1
ATOM 931 O O . CYS A 1 119 ? -18.605 -5.693 11.390 1.00 48.16 119 CYS A O 1
ATOM 933 N N . LYS A 1 120 ? -18.320 -7.339 9.890 1.00 42.84 120 LYS A N 1
ATOM 934 C CA . LYS A 1 120 ? -19.556 -7.063 9.143 1.00 42.84 120 LYS A CA 1
ATOM 935 C C . LYS A 1 120 ? -20.497 -8.255 9.101 1.00 42.84 120 LYS A C 1
ATOM 937 O O . LYS A 1 120 ? -19.993 -9.381 8.917 1.00 42.84 120 LYS A O 1
#

Sequence (120 aa):
MDKDMPSSAGGKEYGPAPPRVENSWNKPLPWVRPRHGKETVTKESPKKSLHNKESVTSTLGEDISTIMSILQVVRSSEVADLAAKFRKARHGVDRLRIILENQELINKLENYNGSARACK

Organism: Eumeta variegata (NCBI:txid151549)

pLDDT: mean 72.03, std 19.85, range [39.34, 97.81]